Protein AF-A0A7K3Z557-F1 (afdb_monomer_lite)

Sequence (70 aa):
MERNGAMSYLKELLGTDIGISPDSVSIEPQQDRVVKIRIKTQDRVSIRDIAKKRGLKVSEEGESVVIYEP

Secondary structure (DSSP, 8-state):
--HHHHHHHHHHHHHHHH---GGGEEEEE-TTSPEEEEEE-S-HHHHHHHHHHTT-EEEEETTEEEEE--

pLDDT: mean 71.88, std 9.61, range [47.22, 85.81]

Structure (mmCIF, N/CA/C/O backbone):
data_AF-A0A7K3Z557-F1
#
_entry.id   AF-A0A7K3Z557-F1
#
loop_
_atom_site.group_PDB
_atom_site.id
_atom_site.type_symbol
_atom_site.label_atom_id
_atom_site.label_alt_id
_atom_site.label_comp_id
_atom_site.label_asym_id
_atom_site.label_entity_id
_atom_site.label_seq_id
_atom_site.pdbx_PDB_ins_code
_atom_site.Cartn_x
_atom_site.Cartn_y
_atom_site.Cartn_z
_atom_site.occupancy
_atom_site.B_iso_or_equiv
_atom_site.auth_seq_id
_atom_site.auth_comp_id
_atom_site.auth_asym_id
_atom_site.auth_atom_id
_atom_site.pdbx_PDB_model_num
ATOM 1 N N . MET A 1 1 ? 3.636 3.748 -23.853 1.00 47.22 1 MET A N 1
ATOM 2 C CA . MET A 1 1 ? 2.611 4.519 -23.103 1.00 47.22 1 MET A CA 1
ATOM 3 C C . MET A 1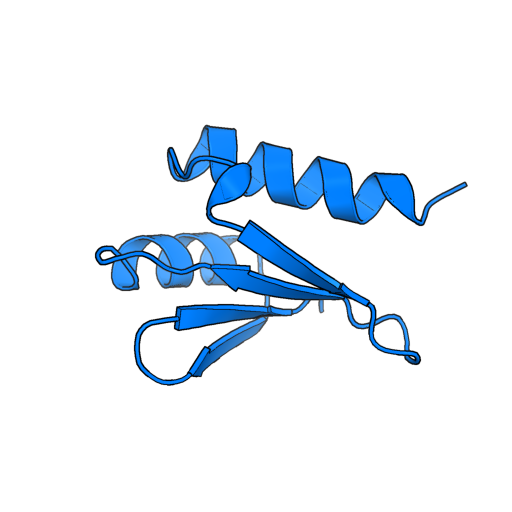 1 ? 3.206 4.733 -21.701 1.00 47.22 1 MET A C 1
ATOM 5 O O . MET A 1 1 ? 4.413 4.857 -21.637 1.00 47.22 1 MET A O 1
ATOM 9 N N . GLU A 1 2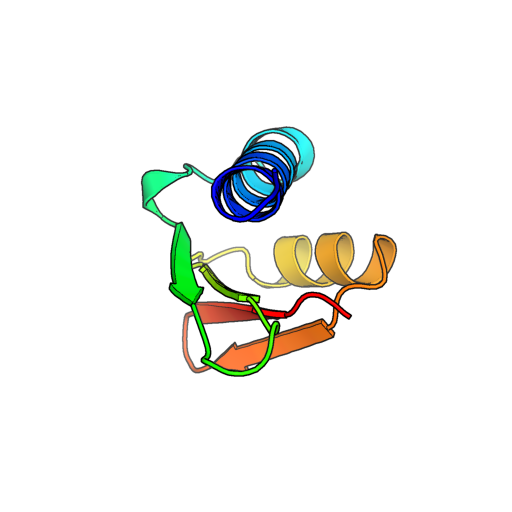 ? 2.455 4.785 -20.596 1.00 47.47 2 GLU A N 1
ATOM 10 C CA . GLU A 1 2 ? 2.860 4.141 -19.311 1.00 47.47 2 GLU A CA 1
ATOM 11 C C . GLU A 1 2 ? 3.272 4.964 -18.071 1.00 47.47 2 GLU A C 1
ATOM 13 O O . GLU A 1 2 ? 3.131 4.417 -16.985 1.00 47.47 2 GLU A O 1
ATOM 18 N N . ARG A 1 3 ? 3.633 6.260 -18.105 1.00 49.66 3 ARG A N 1
ATOM 19 C CA . ARG A 1 3 ? 3.891 6.991 -16.826 1.00 49.66 3 ARG A CA 1
ATOM 20 C C . ARG A 1 3 ? 2.620 7.379 -16.053 1.00 49.66 3 ARG A C 1
ATOM 22 O O . ARG A 1 3 ? 2.574 7.240 -14.837 1.00 49.66 3 ARG A O 1
ATOM 29 N N . ASN A 1 4 ? 1.567 7.801 -16.755 1.00 54.47 4 ASN A N 1
ATOM 30 C CA . ASN A 1 4 ? 0.266 8.117 -16.142 1.00 54.47 4 ASN A CA 1
ATOM 31 C C . ASN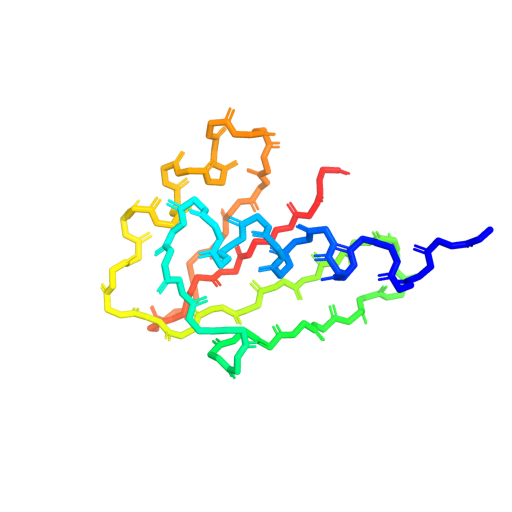 A 1 4 ? -0.568 6.865 -15.807 1.00 54.47 4 ASN A C 1
ATOM 33 O O . ASN A 1 4 ? -1.518 6.958 -15.031 1.00 54.47 4 ASN A O 1
ATOM 37 N N . GLY A 1 5 ? -0.217 5.709 -16.385 1.00 54.88 5 GLY A N 1
ATOM 38 C CA . GLY A 1 5 ? -0.947 4.451 -16.213 1.00 54.88 5 GLY A CA 1
ATOM 39 C C . GLY A 1 5 ? -0.758 3.861 -14.820 1.00 54.88 5 GLY A C 1
ATOM 40 O O . GLY A 1 5 ? -1.744 3.641 -14.129 1.00 54.88 5 GLY A O 1
ATOM 41 N N . ALA A 1 6 ? 0.493 3.706 -14.374 1.00 59.56 6 ALA A N 1
ATOM 42 C CA . ALA A 1 6 ? 0.809 3.220 -13.027 1.00 59.56 6 ALA A CA 1
ATOM 43 C C . ALA A 1 6 ? 0.222 4.133 -11.936 1.00 59.56 6 ALA A C 1
ATOM 45 O O . ALA A 1 6 ? -0.390 3.676 -10.974 1.00 59.56 6 ALA A O 1
ATOM 46 N N . MET A 1 7 ? 0.324 5.449 -12.141 1.00 63.75 7 MET A N 1
ATOM 47 C CA . MET A 1 7 ? -0.182 6.452 -11.207 1.00 63.75 7 MET A CA 1
ATOM 48 C C . MET A 1 7 ? -1.715 6.440 -11.098 1.00 63.75 7 MET A C 1
ATOM 50 O O . MET A 1 7 ? -2.247 6.530 -9.992 1.00 63.75 7 MET A O 1
ATOM 54 N N . SER A 1 8 ? -2.422 6.299 -12.226 1.00 66.88 8 SER A N 1
ATOM 55 C CA . SER A 1 8 ? -3.887 6.167 -12.231 1.00 66.88 8 SER A CA 1
ATOM 56 C C . SER A 1 8 ? -4.323 4.826 -11.657 1.00 66.88 8 SER A C 1
ATOM 58 O O . SER A 1 8 ? -5.197 4.809 -10.803 1.00 66.88 8 SER A O 1
ATOM 60 N N . TYR A 1 9 ? -3.660 3.731 -12.037 1.00 69.94 9 TYR A N 1
ATOM 61 C CA . TYR A 1 9 ? -3.943 2.390 -11.527 1.00 69.94 9 TYR A CA 1
ATOM 62 C C . TYR A 1 9 ? -3.832 2.327 -10.004 1.00 69.94 9 TYR A C 1
ATOM 64 O O . TYR A 1 9 ? -4.718 1.807 -9.337 1.00 69.94 9 TYR A O 1
ATOM 72 N N . LEU A 1 10 ? -2.782 2.917 -9.431 1.00 68.50 10 LEU A N 1
ATOM 73 C CA . LEU A 1 10 ? -2.600 2.943 -7.984 1.00 68.50 10 LEU A CA 1
ATOM 74 C C . LEU A 1 10 ? -3.612 3.850 -7.285 1.00 68.50 10 LEU A C 1
ATOM 76 O O . LEU A 1 10 ? -4.156 3.455 -6.261 1.00 68.50 10 LEU A O 1
ATOM 80 N N . LYS A 1 11 ? -3.915 5.037 -7.824 1.00 70.56 11 LYS A N 1
ATOM 81 C CA . LYS A 1 11 ? -4.978 5.887 -7.260 1.00 70.56 11 LYS A CA 1
ATOM 82 C C . LYS A 1 11 ? -6.343 5.201 -7.310 1.00 70.56 11 LYS A C 1
ATOM 84 O O . LYS A 1 11 ? -7.097 5.298 -6.350 1.00 70.56 11 LYS A O 1
ATOM 89 N N . GLU A 1 12 ? -6.637 4.492 -8.393 1.00 73.00 12 GLU A N 1
ATOM 90 C CA . GLU A 1 12 ? -7.883 3.751 -8.573 1.00 73.00 12 GLU A CA 1
ATOM 91 C C . GLU A 1 12 ? -7.953 2.542 -7.631 1.00 73.00 12 GLU A C 1
ATOM 93 O O . GLU A 1 12 ? -8.965 2.354 -6.961 1.00 73.00 12 GLU A O 1
ATOM 98 N N . LEU A 1 13 ? -6.854 1.796 -7.476 1.00 70.81 13 LEU A N 1
ATOM 99 C CA . LEU A 1 13 ? -6.727 0.710 -6.501 1.00 70.81 13 LEU A CA 1
ATOM 100 C C . LEU A 1 13 ? -6.951 1.229 -5.072 1.00 70.81 13 LEU A C 1
ATOM 102 O O . LEU A 1 13 ? -7.762 0.688 -4.331 1.00 70.81 13 LEU A O 1
ATOM 106 N N . LEU A 1 14 ? -6.267 2.308 -4.684 1.00 70.88 14 LEU A N 1
ATOM 107 C CA . LEU A 1 14 ? -6.364 2.885 -3.339 1.00 70.88 14 LEU A CA 1
ATOM 108 C C . LEU A 1 14 ? -7.745 3.502 -3.062 1.00 70.88 14 LEU A C 1
ATOM 110 O O . LEU A 1 14 ? -8.252 3.392 -1.944 1.00 70.88 14 LEU A O 1
ATOM 114 N N . GLY A 1 15 ? -8.359 4.126 -4.069 1.00 67.81 15 GLY A N 1
ATOM 115 C CA . GLY A 1 15 ? -9.696 4.704 -3.966 1.00 67.81 15 GLY A CA 1
ATOM 116 C C . GLY A 1 15 ? -10.798 3.646 -3.904 1.00 67.81 15 GLY A C 1
ATOM 117 O O . GLY A 1 15 ? -11.736 3.796 -3.126 1.00 67.81 15 GLY A O 1
ATOM 118 N N . THR A 1 16 ? -10.667 2.561 -4.673 1.00 68.75 16 THR A N 1
ATOM 119 C CA . THR A 1 16 ? -11.711 1.530 -4.808 1.00 68.75 16 THR A CA 1
ATOM 120 C C . THR A 1 16 ? -11.630 0.463 -3.717 1.00 68.75 16 THR A C 1
ATOM 122 O O . THR A 1 16 ? -12.654 0.120 -3.136 1.00 68.75 16 THR A O 1
ATOM 125 N N . ASP A 1 17 ? -10.434 -0.054 -3.408 1.00 65.00 17 ASP A N 1
ATOM 126 C CA . ASP A 1 17 ? -10.261 -1.113 -2.397 1.00 65.00 17 ASP A CA 1
ATOM 127 C C . ASP A 1 17 ? -10.177 -0.543 -0.970 1.00 65.00 17 ASP A C 1
ATOM 129 O O . ASP A 1 17 ? -10.545 -1.222 -0.013 1.00 65.00 17 ASP A O 1
ATOM 133 N N . ILE A 1 18 ? -9.659 0.682 -0.804 1.00 65.06 18 ILE A N 1
ATOM 134 C CA . ILE A 1 18 ? -9.248 1.196 0.516 1.00 65.06 18 ILE A CA 1
ATOM 135 C C . ILE A 1 18 ? -10.021 2.448 0.937 1.00 65.06 18 ILE A C 1
ATOM 137 O O . ILE A 1 18 ? -9.874 2.914 2.065 1.00 65.06 18 ILE A O 1
ATOM 141 N N . GLY A 1 19 ? -10.864 2.993 0.053 1.00 66.38 19 GLY A N 1
ATOM 142 C CA . GLY A 1 19 ? -11.664 4.186 0.336 1.00 66.38 19 GLY A CA 1
ATOM 143 C C . GLY A 1 19 ? -10.818 5.419 0.661 1.00 66.38 19 GLY A C 1
ATOM 144 O O . GLY A 1 19 ? -11.295 6.342 1.320 1.00 66.38 19 GLY A O 1
ATOM 145 N N . ILE A 1 20 ? -9.547 5.435 0.248 1.00 69.69 20 ILE A N 1
ATOM 146 C CA . ILE A 1 20 ? -8.656 6.561 0.517 1.00 69.69 20 ILE A CA 1
ATOM 147 C C . ILE A 1 20 ? -8.839 7.610 -0.563 1.00 69.69 20 ILE A C 1
ATOM 149 O O . ILE A 1 20 ? -8.688 7.327 -1.752 1.00 69.69 20 ILE A O 1
ATOM 153 N N . SER A 1 21 ? -9.112 8.844 -0.132 1.00 65.25 21 SER A N 1
ATOM 154 C CA . SER A 1 21 ? -9.178 9.977 -1.044 1.00 65.25 21 SER A CA 1
ATOM 155 C C . SER A 1 21 ? -7.868 10.100 -1.825 1.00 65.25 21 SER A C 1
ATOM 157 O O . SER A 1 21 ? -6.800 10.173 -1.211 1.00 65.25 21 SER A O 1
ATOM 159 N N . PRO A 1 22 ? -7.925 10.175 -3.163 1.00 62.25 22 PRO A N 1
ATOM 160 C CA . PRO A 1 22 ? -6.739 10.281 -4.010 1.00 62.25 22 PRO A CA 1
ATOM 161 C C . PRO A 1 22 ? -5.910 11.550 -3.744 1.00 62.25 22 PRO A C 1
ATOM 163 O O . PRO A 1 22 ? -4.736 11.583 -4.112 1.00 62.25 22 PRO A O 1
ATOM 166 N N . ASP A 1 23 ? -6.483 12.564 -3.087 1.00 66.38 23 ASP A N 1
ATOM 167 C CA . ASP A 1 23 ? -5.785 13.757 -2.586 1.00 66.38 23 ASP A CA 1
ATOM 168 C C . ASP A 1 23 ? -4.882 13.484 -1.372 1.00 66.38 23 ASP A C 1
ATOM 170 O O . ASP A 1 23 ? -3.883 14.171 -1.172 1.00 66.38 23 ASP A O 1
ATOM 174 N N . SER A 1 24 ? -5.175 12.447 -0.582 1.00 67.38 24 SER A N 1
ATOM 175 C CA . SER A 1 24 ? -4.350 12.026 0.565 1.00 67.38 24 SER A CA 1
ATOM 176 C C . SER A 1 24 ? -3.126 11.199 0.149 1.00 67.38 24 SER A C 1
ATOM 178 O O . SER A 1 24 ? -2.360 10.736 1.003 1.00 67.38 24 SER A O 1
ATOM 180 N N . VAL A 1 25 ? -2.954 10.992 -1.161 1.00 71.50 25 VAL A N 1
ATOM 181 C CA . VAL A 1 25 ? -1.922 10.155 -1.766 1.00 71.50 25 VAL A CA 1
ATOM 182 C C . VAL A 1 25 ? -0.932 11.038 -2.521 1.00 71.50 25 VAL A C 1
ATOM 184 O O . VAL A 1 25 ? -1.240 11.604 -3.570 1.00 71.50 25 VAL A O 1
ATOM 187 N N . SER A 1 26 ? 0.291 11.116 -2.006 1.00 74.88 26 SER A N 1
ATOM 188 C CA . SER A 1 26 ? 1.398 11.821 -2.646 1.00 74.88 26 SER A CA 1
ATOM 189 C C . SER A 1 26 ? 2.297 10.814 -3.354 1.00 74.88 26 SER A C 1
ATOM 191 O O . SER A 1 26 ? 2.857 9.921 -2.720 1.00 74.88 26 SER A O 1
ATOM 193 N N . ILE A 1 27 ? 2.398 10.915 -4.677 1.00 72.19 27 ILE A N 1
ATOM 194 C CA . ILE A 1 27 ? 3.148 9.966 -5.505 1.00 72.19 27 ILE A CA 1
ATOM 195 C C . ILE A 1 27 ? 4.436 10.647 -5.948 1.00 72.19 27 ILE A C 1
ATOM 197 O O . ILE A 1 27 ? 4.407 11.625 -6.693 1.00 72.19 27 ILE A O 1
ATOM 201 N N . GLU A 1 28 ? 5.562 10.127 -5.474 1.00 70.50 28 GLU A N 1
ATOM 202 C CA . GLU A 1 28 ? 6.895 10.610 -5.800 1.00 70.50 28 GLU A CA 1
ATOM 203 C C . GLU A 1 28 ? 7.525 9.668 -6.846 1.00 70.50 28 GLU A C 1
ATOM 205 O O . GLU A 1 28 ? 7.757 8.487 -6.560 1.00 70.50 28 GLU A O 1
ATOM 210 N N . PRO A 1 29 ? 7.802 10.147 -8.072 1.00 63.91 29 PRO A N 1
ATOM 211 C CA . PRO A 1 29 ? 8.518 9.355 -9.061 1.00 63.91 29 PRO A CA 1
ATOM 212 C C . PRO A 1 29 ? 10.002 9.273 -8.673 1.00 63.91 29 PRO A C 1
ATOM 214 O O . PRO A 1 29 ? 10.694 10.290 -8.687 1.00 63.91 29 PRO A O 1
ATOM 217 N N . GLN A 1 30 ? 10.524 8.081 -8.359 1.00 62.69 30 GLN A N 1
ATOM 218 C CA . GLN A 1 30 ? 11.978 7.891 -8.317 1.00 62.69 30 GLN A CA 1
ATOM 219 C C . GLN A 1 30 ? 12.530 7.622 -9.721 1.00 62.69 30 GLN A C 1
ATOM 221 O O . GLN A 1 30 ? 11.854 7.065 -10.587 1.00 62.69 30 GLN A O 1
ATOM 226 N N . GLN A 1 31 ? 13.782 8.032 -9.948 1.00 58.88 31 GLN A N 1
ATOM 227 C CA . GLN A 1 31 ? 14.484 7.926 -11.236 1.00 58.88 31 GLN A CA 1
ATOM 228 C C . GLN A 1 31 ? 14.639 6.481 -11.759 1.00 58.88 31 GLN A C 1
ATOM 230 O O . GLN A 1 31 ? 14.945 6.305 -12.934 1.00 58.88 31 GLN A O 1
ATOM 235 N N . ASP A 1 32 ? 14.324 5.465 -10.950 1.00 56.78 32 ASP A N 1
ATOM 236 C CA . ASP A 1 32 ? 14.698 4.064 -11.179 1.00 56.78 32 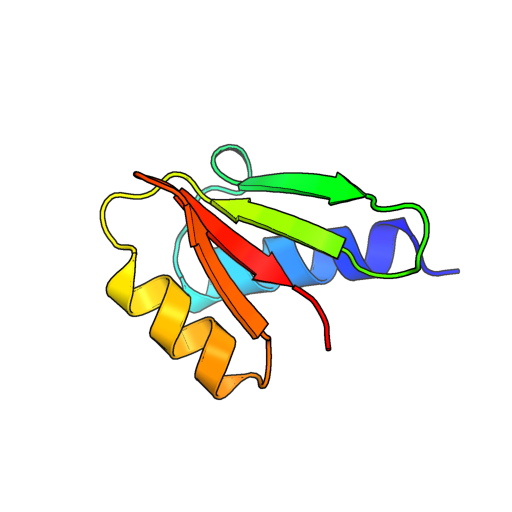ASP A CA 1
ATOM 237 C C . ASP A 1 32 ? 13.510 3.107 -11.400 1.00 56.78 32 ASP A C 1
ATOM 239 O O . ASP A 1 32 ? 13.530 1.956 -10.986 1.00 56.78 32 ASP A O 1
ATOM 243 N N . ARG A 1 33 ? 12.429 3.577 -12.042 1.00 60.66 33 ARG A N 1
ATOM 244 C CA . ARG A 1 33 ? 11.171 2.815 -12.277 1.00 60.66 33 ARG A CA 1
ATOM 245 C C . ARG A 1 33 ? 10.377 2.451 -11.017 1.00 60.66 33 ARG A C 1
ATOM 247 O O . ARG A 1 33 ? 9.258 1.970 -11.136 1.00 60.66 33 ARG A O 1
ATOM 254 N N . VAL A 1 34 ? 10.903 2.746 -9.835 1.00 62.72 34 VAL A N 1
ATOM 255 C CA . VAL A 1 34 ? 10.202 2.570 -8.566 1.00 62.72 34 VAL A CA 1
ATOM 256 C C . VAL A 1 34 ? 9.277 3.766 -8.327 1.00 62.72 34 VAL A C 1
ATOM 258 O O . VAL A 1 34 ? 9.723 4.907 -8.186 1.00 62.72 34 VAL A O 1
ATOM 261 N N . VAL A 1 35 ? 7.970 3.518 -8.282 1.00 68.31 35 VAL A N 1
ATOM 262 C CA . VAL A 1 35 ? 6.977 4.525 -7.888 1.00 68.31 35 VAL A CA 1
ATOM 263 C C . VAL A 1 35 ? 6.846 4.496 -6.368 1.00 68.31 35 VAL A C 1
ATOM 265 O O . VAL A 1 35 ? 6.508 3.459 -5.802 1.00 68.31 35 VAL A O 1
ATOM 268 N N . LYS A 1 36 ? 7.118 5.625 -5.699 1.00 75.00 36 LYS A N 1
ATOM 269 C CA . LYS A 1 36 ? 6.947 5.769 -4.248 1.00 75.00 36 LYS A CA 1
ATOM 270 C C . LYS A 1 36 ? 5.604 6.435 -3.974 1.00 75.00 36 LYS A C 1
ATOM 272 O O . LYS A 1 36 ? 5.362 7.554 -4.414 1.00 75.00 36 LYS A O 1
ATOM 277 N N . ILE A 1 37 ? 4.739 5.777 -3.217 1.00 76.50 37 ILE A N 1
ATOM 278 C CA . ILE A 1 37 ? 3.395 6.278 -2.918 1.00 76.50 37 ILE A CA 1
ATOM 279 C C . ILE A 1 37 ? 3.290 6.521 -1.430 1.00 76.50 37 ILE A C 1
ATOM 281 O O . ILE A 1 37 ? 3.247 5.572 -0.657 1.00 76.50 37 ILE A O 1
ATOM 285 N N . ARG A 1 38 ? 3.229 7.780 -1.020 1.00 80.06 38 ARG A N 1
ATOM 286 C CA . ARG A 1 38 ? 3.046 8.167 0.373 1.00 80.06 38 ARG A CA 1
ATOM 287 C C . ARG A 1 38 ? 1.570 8.432 0.645 1.00 80.06 38 ARG A C 1
ATOM 289 O O . ARG A 1 38 ? 0.967 9.314 0.043 1.00 80.06 38 ARG A O 1
ATOM 296 N N . ILE A 1 39 ? 1.017 7.701 1.599 1.00 79.38 39 ILE A N 1
ATOM 297 C CA . ILE A 1 39 ? -0.375 7.798 2.021 1.00 79.38 39 ILE A CA 1
ATOM 298 C C . ILE A 1 39 ? -0.402 8.261 3.468 1.00 79.38 39 ILE A C 1
ATOM 300 O O . ILE A 1 39 ? 0.100 7.565 4.354 1.00 79.38 39 ILE A O 1
ATOM 304 N N . LYS A 1 40 ? -1.003 9.425 3.714 1.00 77.31 40 LYS A N 1
ATOM 305 C CA . LYS A 1 40 ? -1.193 9.938 5.071 1.00 77.31 40 LYS A CA 1
ATOM 306 C C . LYS A 1 40 ? -2.582 9.531 5.561 1.00 77.31 40 LYS A C 1
ATOM 308 O O . LYS A 1 40 ? -3.576 10.145 5.190 1.00 77.31 40 LYS A O 1
ATOM 313 N N . THR A 1 41 ? -2.652 8.468 6.360 1.00 74.94 41 THR A N 1
ATOM 314 C CA . THR A 1 41 ? -3.910 7.951 6.920 1.00 74.94 41 THR A CA 1
ATOM 315 C C . THR A 1 41 ? -3.713 7.454 8.346 1.00 74.94 41 THR A C 1
ATOM 317 O O . THR A 1 41 ? -2.631 6.996 8.710 1.00 74.94 41 THR A O 1
ATOM 320 N N . GLN A 1 42 ? -4.774 7.513 9.150 1.00 73.62 42 GLN A N 1
ATOM 321 C CA . GLN A 1 42 ? -4.805 6.859 10.458 1.00 73.62 42 GLN A CA 1
ATOM 322 C C . GLN A 1 42 ? -4.914 5.333 10.308 1.00 73.62 42 GLN A C 1
ATOM 324 O O . GLN A 1 42 ? -4.332 4.596 11.106 1.00 73.62 42 GLN A O 1
ATOM 329 N N . ASP A 1 43 ? -5.554 4.859 9.234 1.00 76.50 43 ASP A N 1
ATOM 330 C CA . ASP A 1 43 ? -5.804 3.438 8.977 1.00 76.50 43 ASP A CA 1
ATOM 331 C C . ASP A 1 43 ? -4.671 2.770 8.174 1.00 76.50 43 ASP A C 1
ATOM 333 O O . ASP A 1 43 ? -4.803 2.307 7.040 1.00 76.50 43 ASP A O 1
ATOM 337 N N . ARG A 1 44 ? -3.477 2.780 8.771 1.00 81.44 44 ARG A N 1
ATOM 338 C CA . ARG A 1 44 ? -2.242 2.273 8.144 1.00 81.44 44 ARG A CA 1
ATOM 339 C C . ARG A 1 44 ? -2.253 0.754 7.976 1.00 81.44 44 ARG A C 1
ATOM 341 O O . ARG A 1 44 ? -1.656 0.219 7.041 1.00 81.44 44 ARG A O 1
ATOM 348 N N . VAL A 1 45 ? -2.941 0.064 8.885 1.00 82.50 45 VAL A N 1
ATOM 349 C CA . VAL A 1 45 ? -3.002 -1.399 8.935 1.00 82.50 45 VAL A CA 1
ATOM 350 C C . VAL A 1 45 ? -3.728 -1.950 7.710 1.00 82.50 45 VAL A C 1
ATOM 352 O O . VAL A 1 45 ? -3.177 -2.839 7.059 1.00 82.50 45 VAL A O 1
ATOM 355 N N . SER A 1 46 ? -4.888 -1.392 7.345 1.00 81.75 46 SER A N 1
ATOM 356 C CA . SER A 1 46 ? -5.653 -1.860 6.180 1.00 81.75 46 SER A CA 1
ATOM 357 C C . SER A 1 46 ? -4.911 -1.599 4.875 1.00 81.75 46 SER A C 1
ATOM 359 O O . SER A 1 46 ? -4.807 -2.495 4.040 1.00 81.75 46 SER A O 1
ATOM 361 N N . ILE A 1 47 ? -4.300 -0.417 4.733 1.00 78.19 47 ILE A N 1
ATOM 362 C CA . ILE A 1 47 ? -3.462 -0.080 3.572 1.00 78.19 47 ILE A CA 1
ATOM 363 C C . ILE A 1 47 ? -2.345 -1.103 3.379 1.00 78.19 47 ILE A C 1
ATOM 365 O O . ILE A 1 47 ? -2.138 -1.614 2.278 1.00 78.19 47 ILE A O 1
ATOM 369 N N . ARG A 1 48 ? -1.624 -1.415 4.460 1.00 83.31 48 ARG A N 1
ATOM 370 C CA . ARG A 1 48 ? -0.522 -2.375 4.430 1.00 83.31 48 ARG A CA 1
ATOM 371 C C . ARG A 1 48 ? -1.003 -3.772 4.050 1.00 83.31 48 ARG A C 1
ATOM 373 O O . ARG A 1 48 ? -0.324 -4.445 3.279 1.00 83.31 48 ARG A O 1
ATOM 380 N N . ASP A 1 49 ? -2.131 -4.212 4.599 1.00 84.88 49 ASP A N 1
ATOM 381 C CA . ASP A 1 49 ? -2.688 -5.541 4.332 1.00 84.88 49 ASP A CA 1
ATOM 382 C C . ASP A 1 49 ? -3.099 -5.693 2.860 1.00 84.88 49 ASP A C 1
ATOM 384 O O . ASP A 1 49 ? -2.736 -6.668 2.202 1.00 84.88 49 ASP A O 1
ATOM 388 N N . ILE A 1 50 ? -3.766 -4.676 2.309 1.00 80.19 50 ILE A N 1
ATOM 389 C CA . ILE A 1 50 ? -4.217 -4.646 0.912 1.00 80.19 50 ILE A CA 1
ATOM 390 C C . ILE A 1 50 ? -3.025 -4.578 -0.046 1.00 80.19 50 ILE A C 1
ATOM 392 O O . ILE A 1 50 ? -2.955 -5.350 -1.004 1.00 80.19 50 ILE A O 1
ATOM 396 N N . ALA A 1 51 ? -2.043 -3.721 0.237 1.00 79.38 51 ALA A N 1
ATOM 397 C CA . ALA A 1 51 ? -0.833 -3.622 -0.572 1.00 79.38 51 ALA A CA 1
ATOM 398 C C . ALA A 1 51 ? -0.036 -4.941 -0.574 1.00 79.38 51 ALA A C 1
ATOM 400 O O . ALA A 1 51 ? 0.363 -5.415 -1.639 1.00 79.38 51 ALA A O 1
ATOM 401 N N . LYS A 1 52 ? 0.108 -5.60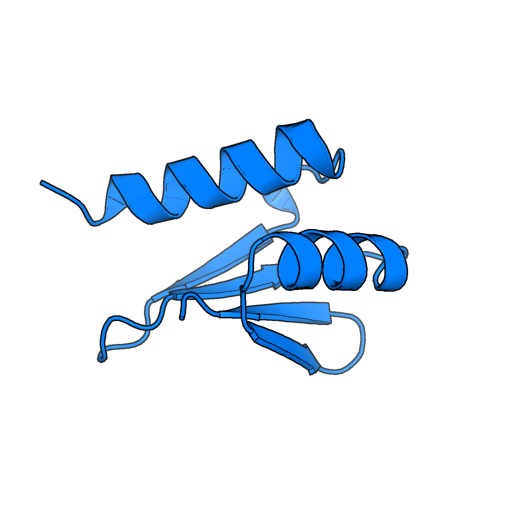2 0.585 1.00 82.19 52 LYS A N 1
ATOM 402 C CA . LYS A 1 52 ? 0.745 -6.928 0.677 1.00 82.19 52 LYS A CA 1
ATOM 403 C C . LYS A 1 52 ? -0.036 -8.015 -0.062 1.00 82.19 52 LYS A C 1
ATOM 405 O O . LYS A 1 52 ? 0.586 -8.826 -0.744 1.00 82.19 52 LYS A O 1
ATOM 410 N N . LYS A 1 53 ? -1.374 -8.026 0.015 1.00 83.25 53 LYS A N 1
ATOM 411 C CA . LYS A 1 53 ? -2.231 -8.964 -0.743 1.00 83.25 53 LYS A CA 1
ATOM 412 C C . LYS A 1 53 ? -2.030 -8.862 -2.254 1.00 83.25 53 LYS A C 1
ATOM 414 O O . LYS A 1 53 ? -2.174 -9.856 -2.956 1.00 83.25 53 LYS A O 1
ATOM 419 N N . ARG A 1 54 ? -1.681 -7.673 -2.749 1.00 75.19 54 ARG A N 1
ATOM 420 C CA . ARG A 1 54 ? -1.397 -7.409 -4.167 1.00 75.19 54 ARG A CA 1
ATOM 421 C C . ARG A 1 54 ? 0.076 -7.628 -4.546 1.00 75.19 54 ARG A C 1
ATOM 423 O O . ARG A 1 54 ? 0.429 -7.408 -5.697 1.00 75.19 54 ARG A O 1
ATOM 430 N N . GLY A 1 55 ? 0.927 -8.056 -3.608 1.00 77.00 55 GLY A N 1
ATOM 431 C CA . GLY A 1 55 ? 2.358 -8.273 -3.847 1.00 77.00 55 GLY A CA 1
ATOM 432 C C . GLY A 1 55 ? 3.196 -6.991 -3.899 1.00 77.00 55 GLY A C 1
ATOM 433 O O . GLY A 1 55 ? 4.337 -7.031 -4.352 1.00 77.00 55 GLY A O 1
ATOM 434 N N . LEU A 1 56 ? 2.655 -5.860 -3.438 1.00 81.12 56 LEU A N 1
ATOM 435 C CA . LEU A 1 56 ? 3.377 -4.590 -3.377 1.00 81.12 56 LEU A CA 1
ATOM 436 C C . LEU A 1 56 ? 4.280 -4.545 -2.140 1.00 81.12 56 LEU A C 1
ATOM 438 O O . LEU A 1 56 ? 3.957 -5.096 -1.080 1.00 81.12 56 LEU A O 1
ATOM 442 N N . LYS A 1 57 ? 5.408 -3.840 -2.250 1.00 82.94 57 LYS A N 1
ATOM 443 C CA . LYS A 1 57 ? 6.284 -3.585 -1.102 1.00 82.94 57 LYS A CA 1
ATOM 444 C C . LYS A 1 57 ? 5.756 -2.394 -0.312 1.00 82.94 57 LYS A C 1
ATOM 446 O O . LYS A 1 57 ? 5.350 -1.391 -0.885 1.00 82.94 57 LYS A O 1
ATOM 451 N N . VAL A 1 58 ? 5.782 -2.491 1.014 1.00 83.38 58 VAL A N 1
ATOM 452 C CA . VAL A 1 58 ? 5.273 -1.446 1.912 1.00 83.38 58 VAL A CA 1
ATOM 453 C C . VAL A 1 58 ? 6.337 -1.11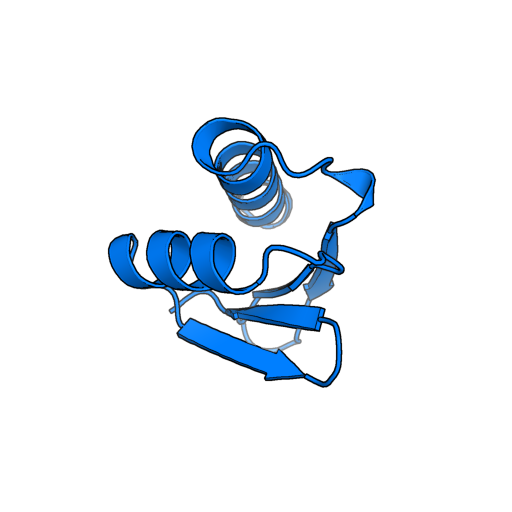0 2.949 1.00 83.38 58 VAL A C 1
ATOM 455 O O . VAL A 1 58 ? 6.914 -2.019 3.544 1.00 83.38 58 VAL A O 1
ATOM 458 N N . SER A 1 59 ? 6.566 0.178 3.181 1.00 85.81 59 SER A N 1
ATOM 459 C CA . SER A 1 59 ? 7.391 0.719 4.260 1.00 85.81 59 SER A CA 1
ATOM 460 C C . SER A 1 59 ? 6.585 1.740 5.055 1.00 85.81 59 SER A C 1
ATOM 462 O O . SER A 1 59 ? 5.794 2.490 4.493 1.00 85.81 59 SER A O 1
ATOM 464 N N . GLU A 1 60 ? 6.766 1.782 6.368 1.00 83.56 60 GLU A N 1
ATOM 465 C CA . GLU A 1 60 ? 6.057 2.714 7.249 1.00 83.56 60 GLU A CA 1
ATOM 466 C C . GLU A 1 60 ? 7.023 3.851 7.620 1.00 83.56 60 GLU A C 1
ATOM 468 O O . GLU A 1 60 ? 8.083 3.599 8.188 1.00 83.56 60 GLU A O 1
ATOM 473 N N . GLU A 1 61 ? 6.687 5.097 7.269 1.00 83.81 61 GLU A N 1
ATOM 474 C CA . GLU A 1 61 ? 7.491 6.284 7.593 1.00 83.81 61 GLU A CA 1
ATOM 475 C C . GLU A 1 61 ? 6.674 7.247 8.458 1.00 83.81 61 GLU A C 1
ATOM 477 O O . GLU A 1 61 ? 5.856 8.032 7.966 1.00 83.81 61 GLU A O 1
ATOM 482 N N . GLY A 1 62 ? 6.891 7.176 9.773 1.00 82.19 62 GLY A N 1
ATOM 483 C CA . GLY A 1 62 ? 6.165 7.987 10.747 1.00 82.19 62 GLY A CA 1
ATOM 484 C C . GLY A 1 62 ? 4.658 7.730 10.682 1.00 82.19 62 GLY A C 1
ATOM 485 O O . GLY A 1 62 ? 4.201 6.603 10.860 1.00 82.19 62 GLY A O 1
ATOM 486 N N . GLU A 1 63 ? 3.876 8.778 10.422 1.00 79.12 63 GLU A N 1
ATOM 487 C CA . GLU A 1 63 ? 2.413 8.710 10.268 1.00 79.12 63 GLU A CA 1
ATOM 488 C C . GLU A 1 63 ? 1.955 8.348 8.845 1.00 79.12 63 GLU A C 1
ATOM 490 O O . GLU A 1 63 ? 0.758 8.343 8.562 1.00 79.12 63 GLU A O 1
ATOM 495 N N . SER A 1 64 ? 2.888 8.074 7.930 1.00 80.25 64 SER A N 1
ATOM 496 C CA . SER A 1 64 ? 2.578 7.769 6.533 1.00 80.25 64 SER A CA 1
ATOM 497 C C . SER A 1 64 ? 2.925 6.329 6.173 1.00 80.25 64 SER A C 1
ATOM 499 O O . SER A 1 64 ? 3.930 5.781 6.627 1.00 80.25 64 SER A O 1
ATOM 501 N N . VAL A 1 65 ? 2.122 5.733 5.295 1.00 82.31 65 VAL A N 1
ATOM 502 C CA . VAL A 1 65 ? 2.444 4.454 4.657 1.00 82.31 65 VAL A CA 1
ATOM 503 C C . VAL A 1 65 ? 3.033 4.732 3.288 1.00 82.31 65 VAL A C 1
ATOM 505 O O . VAL A 1 65 ? 2.465 5.493 2.509 1.00 82.31 65 VAL A O 1
ATOM 508 N N . VAL A 1 66 ? 4.178 4.127 3.008 1.00 83.81 66 VAL A N 1
ATOM 509 C CA . VAL A 1 66 ? 4.870 4.217 1.732 1.00 83.81 66 VAL A CA 1
ATOM 510 C C . VAL A 1 66 ? 4.729 2.893 0.993 1.00 83.81 66 VAL A C 1
ATOM 512 O O . VAL A 1 66 ? 5.187 1.867 1.481 1.00 83.81 66 VAL A O 1
ATOM 515 N N . ILE A 1 67 ? 4.115 2.903 -0.184 1.00 80.69 67 ILE A N 1
ATOM 516 C CA . ILE A 1 67 ? 3.983 1.723 -1.046 1.00 80.69 67 ILE A CA 1
ATOM 517 C C . ILE A 1 67 ? 4.928 1.871 -2.238 1.00 80.69 67 ILE A C 1
ATOM 519 O O . ILE A 1 67 ? 5.071 2.965 -2.786 1.00 80.69 67 ILE A O 1
ATOM 523 N N . TYR A 1 68 ? 5.555 0.766 -2.621 1.00 76.75 68 TYR A N 1
ATOM 524 C CA . TYR A 1 68 ? 6.441 0.638 -3.768 1.00 76.75 68 TYR A CA 1
ATOM 525 C C . TYR A 1 68 ? 5.879 -0.421 -4.716 1.00 76.75 68 TYR A C 1
ATOM 527 O O . TYR A 1 68 ? 5.472 -1.503 -4.271 1.00 76.75 68 TYR A O 1
ATOM 535 N N . GLU A 1 69 ? 5.882 -0.121 -6.014 1.00 68.38 69 GLU A N 1
ATOM 536 C CA . GLU A 1 69 ? 5.725 -1.169 -7.026 1.00 68.38 69 GLU A CA 1
ATOM 537 C C . GLU A 1 69 ? 6.901 -2.165 -6.952 1.00 68.38 69 GLU A C 1
ATOM 539 O O . GLU A 1 69 ? 8.023 -1.748 -6.635 1.00 68.38 69 GLU A O 1
ATOM 544 N N . PRO A 1 70 ? 6.640 -3.472 -7.151 1.00 60.53 70 PRO A N 1
ATOM 545 C CA . PRO A 1 70 ? 7.670 -4.505 -7.184 1.00 60.53 70 PRO A CA 1
ATOM 546 C C . PRO A 1 70 ? 8.649 -4.351 -8.353 1.00 60.53 70 PRO A C 1
ATOM 548 O O . PRO A 1 70 ? 8.251 -3.834 -9.420 1.00 60.53 70 PRO A O 1
#

Radius of gyration: 11.1 Å; chains: 1; bounding box: 26×23×34 Å

Foldseek 3Di:
DDPVVVLVVVLCLCCPVPVAHSVQWDWDDDPPPKIKIKGQDPPQPSVVVSCVVVVWDWDDDPNIIITIHD